Protein AF-A0A7Z2XA46-F1 (afdb_monomer_lite)

pLDDT: mean 81.13, std 13.84, range [43.25, 96.0]

Sequence (66 aa):
MKDEYDFSNAKRGPIASNKGKTRITIMLDDAVITSAREQAESAGTGCQTVINNFLRQALLSPDAGV

Radius of gyration: 17.75 Å; chains: 1; bounding box: 24×59×26 Å

Structure (mmCIF, N/CA/C/O backbone):
data_AF-A0A7Z2XA46-F1
#
_entry.id   AF-A0A7Z2XA46-F1
#
loop_
_atom_site.group_PDB
_atom_site.id
_atom_site.type_symbol
_atom_site.label_atom_id
_atom_site.label_alt_id
_atom_site.label_comp_id
_atom_site.label_asym_id
_atom_site.label_entity_id
_atom_site.label_seq_id
_atom_site.pdbx_PDB_ins_code
_atom_site.Cartn_x
_atom_site.Cartn_y
_atom_site.Cartn_z
_atom_site.occupancy
_atom_site.B_iso_or_equiv
_atom_site.auth_seq_id
_atom_site.auth_comp_id
_atom_site.auth_asym_id
_atom_site.auth_atom_id
_atom_site.pdbx_PDB_model_num
ATOM 1 N N . MET A 1 1 ? 1.504 29.662 -7.084 1.00 60.94 1 MET A N 1
ATOM 2 C CA . MET A 1 1 ? 1.642 29.005 -5.762 1.00 60.94 1 MET A CA 1
ATOM 3 C C . MET A 1 1 ? 2.359 29.977 -4.839 1.00 60.94 1 MET A C 1
ATOM 5 O O . MET A 1 1 ? 3.080 30.811 -5.365 1.00 60.94 1 MET A O 1
ATOM 9 N N . LYS A 1 2 ? 2.109 29.951 -3.523 1.00 66.31 2 LYS A N 1
ATOM 10 C CA . LYS A 1 2 ? 2.871 30.782 -2.577 1.00 66.31 2 LYS A CA 1
ATOM 11 C C . LYS A 1 2 ? 4.191 30.097 -2.244 1.00 66.31 2 LYS A C 1
ATOM 13 O O . LYS A 1 2 ? 4.198 28.879 -2.087 1.00 66.31 2 LYS A O 1
ATOM 18 N N . ASP A 1 3 ? 5.240 30.897 -2.111 1.00 72.12 3 ASP A N 1
ATOM 19 C CA . ASP A 1 3 ? 6.593 30.417 -1.822 1.00 72.12 3 ASP A CA 1
ATOM 20 C C . ASP A 1 3 ? 6.729 29.881 -0.392 1.00 72.12 3 ASP A C 1
ATOM 22 O O . ASP A 1 3 ? 7.547 29.003 -0.139 1.00 72.12 3 ASP A O 1
ATOM 26 N N . GLU A 1 4 ? 5.878 30.340 0.533 1.00 62.03 4 GLU A N 1
ATOM 27 C CA . GLU A 1 4 ? 5.903 29.878 1.916 1.00 62.03 4 GLU A CA 1
ATOM 28 C C . GLU A 1 4 ? 4.500 29.847 2.534 1.00 62.03 4 GLU A C 1
ATOM 30 O O . GLU A 1 4 ? 3.663 30.730 2.309 1.00 62.03 4 GLU A O 1
ATOM 35 N N . TYR A 1 5 ? 4.236 28.792 3.302 1.00 71.06 5 TYR A N 1
ATOM 36 C CA . TYR A 1 5 ? 3.009 28.611 4.068 1.00 71.06 5 TYR A CA 1
ATOM 37 C C . TYR A 1 5 ? 3.360 28.510 5.551 1.00 71.06 5 TYR A C 1
ATOM 39 O O . TYR A 1 5 ? 4.096 27.615 5.963 1.00 71.06 5 TYR A O 1
ATOM 47 N N . ASP A 1 6 ? 2.799 29.415 6.351 1.00 75.75 6 ASP A N 1
ATOM 48 C CA . ASP A 1 6 ? 2.911 29.376 7.805 1.00 75.75 6 ASP A CA 1
ATOM 49 C C . ASP A 1 6 ? 1.927 28.347 8.386 1.00 75.75 6 ASP A C 1
ATOM 51 O O . ASP A 1 6 ? 0.705 28.519 8.344 1.00 75.75 6 ASP A O 1
ATOM 55 N N . PHE A 1 7 ? 2.476 27.262 8.931 1.00 76.50 7 PHE A N 1
ATOM 56 C CA . PHE A 1 7 ? 1.732 26.187 9.589 1.00 76.50 7 PHE A CA 1
ATOM 57 C C . PHE A 1 7 ? 1.821 26.249 11.121 1.00 76.50 7 PHE A C 1
ATOM 59 O O . PHE A 1 7 ? 1.422 25.295 11.789 1.00 76.50 7 PHE A O 1
ATOM 66 N N . SER A 1 8 ? 2.289 27.358 11.702 1.00 80.25 8 SER A N 1
ATOM 67 C CA . SER A 1 8 ? 2.482 27.499 13.156 1.00 80.25 8 SER A CA 1
ATOM 68 C C . SER A 1 8 ? 1.190 27.310 13.965 1.00 80.25 8 SER A C 1
ATOM 70 O O . SER A 1 8 ? 1.233 26.880 15.113 1.00 80.25 8 SER A O 1
ATOM 72 N N . ASN A 1 9 ? 0.028 27.567 13.354 1.00 75.69 9 ASN A N 1
ATOM 73 C CA . ASN A 1 9 ? -1.297 27.371 13.956 1.00 75.69 9 ASN A CA 1
ATOM 74 C C . ASN A 1 9 ? -2.073 26.178 13.366 1.00 75.69 9 ASN A C 1
ATOM 76 O O . ASN A 1 9 ? -3.258 25.993 13.657 1.00 75.69 9 ASN A O 1
ATOM 80 N N . ALA A 1 10 ? -1.439 25.363 12.519 1.00 72.81 10 ALA A N 1
ATOM 81 C CA . ALA A 1 10 ? -2.099 24.225 11.899 1.00 72.81 10 ALA A CA 1
ATOM 82 C C . ALA A 1 10 ? -2.321 23.106 12.931 1.00 72.81 10 ALA A C 1
ATOM 84 O O . ALA A 1 10 ? -1.381 22.504 13.449 1.00 72.81 10 ALA A O 1
ATOM 85 N N . LYS A 1 11 ? -3.586 22.781 13.217 1.00 69.88 11 LYS A N 1
ATOM 86 C CA . LYS A 1 11 ? -3.940 21.593 14.005 1.00 69.88 11 LYS A CA 1
ATOM 87 C C . LYS A 1 11 ? -3.919 20.363 13.102 1.00 69.88 11 LYS A C 1
ATOM 89 O O . LYS A 1 11 ? -4.635 20.317 12.103 1.00 69.88 11 LYS A O 1
ATOM 94 N N . ARG A 1 12 ? -3.135 19.342 13.471 1.00 67.62 12 ARG A N 1
ATOM 95 C CA . ARG A 1 12 ? -3.216 18.020 12.833 1.00 67.62 12 ARG A CA 1
ATOM 96 C C . ARG A 1 12 ? -4.634 17.482 13.031 1.00 67.62 12 ARG A C 1
ATOM 98 O O . ARG A 1 12 ? -5.057 17.269 14.165 1.00 67.62 12 ARG A O 1
ATOM 105 N N . GLY A 1 13 ? -5.362 17.298 11.931 1.00 70.38 13 GLY A N 1
ATOM 106 C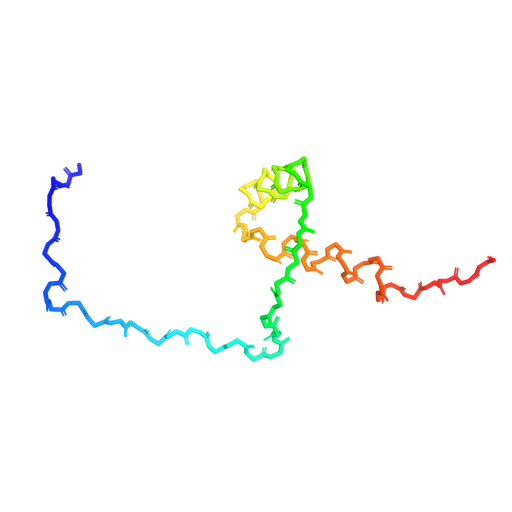 CA . GLY A 1 13 ? -6.643 16.598 11.947 1.00 70.38 13 GLY A CA 1
ATOM 107 C C . GLY A 1 13 ? -6.484 15.169 12.485 1.00 70.38 13 GLY A C 1
ATOM 108 O O . GLY A 1 13 ? -5.361 14.657 12.545 1.00 70.38 13 GLY A O 1
ATOM 109 N N . PRO A 1 14 ? -7.584 14.514 12.895 1.00 58.53 14 PRO A N 1
ATOM 110 C CA . PRO A 1 14 ? -7.535 13.144 13.384 1.00 58.53 14 PRO A CA 1
ATOM 111 C C . PRO A 1 14 ? -6.859 12.246 12.343 1.00 58.53 14 PRO A C 1
ATOM 113 O O . PRO A 1 14 ? -7.314 12.139 11.205 1.00 58.53 14 PRO A O 1
ATOM 116 N N . ILE A 1 15 ? -5.756 11.607 12.736 1.00 60.62 15 ILE A N 1
ATOM 117 C CA . ILE A 1 15 ? -5.135 10.556 11.931 1.00 60.62 15 ILE A CA 1
ATOM 118 C C . ILE A 1 15 ? -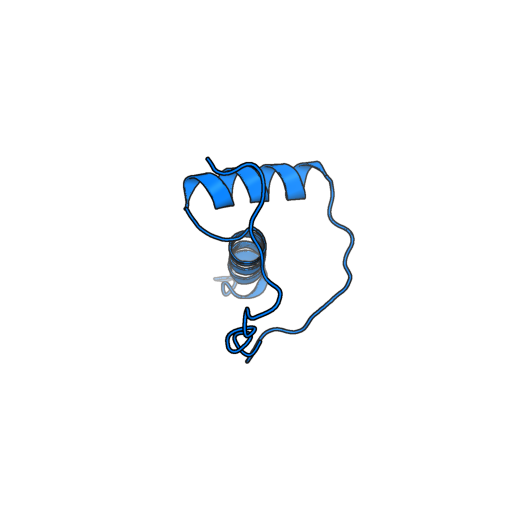6.164 9.430 11.855 1.00 60.62 15 ILE A C 1
ATOM 120 O O . ILE A 1 15 ? -6.582 8.910 12.892 1.00 60.62 15 ILE A O 1
ATOM 124 N N . ALA A 1 16 ? -6.605 9.087 10.642 1.00 60.69 16 ALA A N 1
ATOM 125 C CA . ALA A 1 16 ? -7.534 7.985 10.435 1.00 60.69 16 ALA A CA 1
ATOM 126 C C . ALA A 1 16 ? -6.996 6.738 11.150 1.00 60.69 16 ALA A C 1
ATOM 128 O O . ALA A 1 16 ? -5.875 6.293 10.893 1.00 60.69 16 ALA A O 1
ATOM 129 N N . SER A 1 17 ? -7.779 6.212 12.095 1.00 58.66 17 SER A N 1
ATOM 130 C CA . SER A 1 17 ? -7.375 5.041 12.867 1.00 58.66 17 SER A CA 1
ATOM 131 C C . SER A 1 17 ? -7.157 3.866 11.919 1.00 58.66 17 SER A C 1
ATOM 133 O O . SER A 1 17 ? -8.002 3.573 11.072 1.00 58.66 17 SER A O 1
ATOM 135 N N . ASN A 1 18 ? -6.031 3.171 12.066 1.00 63.94 18 ASN A N 1
ATOM 136 C CA . ASN A 1 18 ? -5.627 2.058 11.206 1.00 63.94 18 ASN A CA 1
ATOM 137 C C . ASN A 1 18 ? -6.417 0.764 11.513 1.00 63.94 18 ASN A C 1
ATOM 139 O O . ASN A 1 18 ? -5.865 -0.334 11.466 1.00 63.94 18 ASN A O 1
ATOM 143 N N . LYS A 1 19 ? -7.695 0.879 11.902 1.00 71.00 19 LYS A N 1
ATOM 144 C CA . LYS A 1 19 ? -8.538 -0.228 12.370 1.00 71.00 19 LYS A CA 1
ATOM 145 C C . LYS A 1 19 ? -8.563 -1.341 11.312 1.00 71.00 19 LYS A C 1
ATOM 147 O O . LYS A 1 19 ? -9.012 -1.122 10.192 1.00 71.00 19 LYS A O 1
ATOM 152 N N . GLY A 1 20 ? -8.058 -2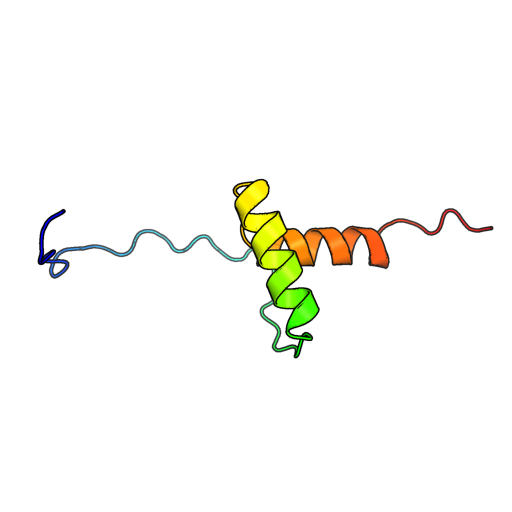.524 11.669 1.00 77.50 20 GLY A N 1
ATOM 153 C CA . GLY A 1 20 ? -7.975 -3.687 10.772 1.00 77.50 20 GLY A CA 1
ATOM 154 C C . GLY A 1 20 ? -6.731 -3.750 9.872 1.00 77.50 20 GLY A C 1
ATOM 155 O O . GLY A 1 20 ? -6.690 -4.578 8.966 1.00 77.50 20 GLY A O 1
ATOM 156 N N . LYS A 1 21 ? -5.722 -2.899 10.096 1.00 81.31 21 LYS A N 1
ATOM 157 C CA . LYS A 1 21 ? -4.448 -2.908 9.364 1.00 81.31 21 LYS A CA 1
ATOM 158 C C . LYS A 1 21 ? -3.274 -2.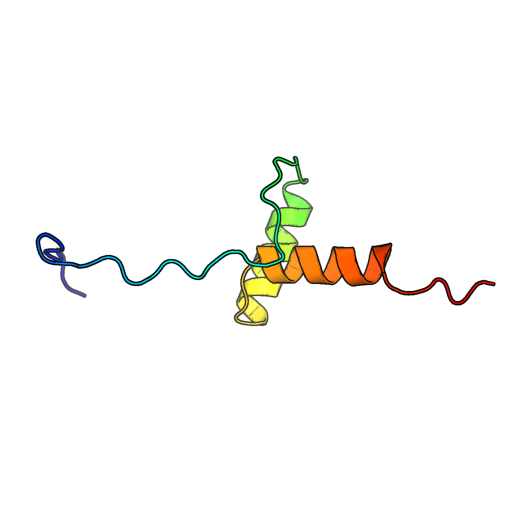991 10.342 1.00 81.31 21 LYS A C 1
ATOM 160 O O . LYS A 1 21 ? -3.123 -2.149 11.226 1.00 81.31 21 LYS A O 1
ATOM 165 N N . THR A 1 22 ? -2.402 -3.971 10.139 1.00 85.44 22 THR A N 1
ATOM 166 C CA . THR A 1 22 ? -1.170 -4.141 10.922 1.00 85.44 22 THR A CA 1
ATOM 167 C C . THR A 1 22 ? 0.000 -3.527 10.162 1.00 85.44 22 THR A C 1
ATOM 169 O O . THR A 1 22 ? 0.173 -3.791 8.973 1.00 85.44 22 THR A O 1
ATOM 172 N N . ARG A 1 23 ? 0.806 -2.689 10.825 1.00 86.88 23 ARG A N 1
ATOM 173 C CA . ARG A 1 23 ? 2.057 -2.187 10.241 1.00 86.88 23 ARG A CA 1
ATOM 174 C C . ARG A 1 23 ? 3.088 -3.309 10.286 1.00 86.88 23 ARG A C 1
ATOM 176 O O . ARG A 1 23 ? 3.427 -3.774 11.368 1.00 86.88 23 ARG A O 1
ATOM 183 N N . ILE A 1 24 ? 3.589 -3.700 9.123 1.00 86.06 24 ILE A N 1
ATOM 184 C CA . ILE A 1 24 ? 4.672 -4.672 8.982 1.00 86.06 24 ILE A CA 1
ATOM 185 C C . ILE A 1 24 ? 5.831 -4.031 8.222 1.00 86.06 24 ILE A C 1
ATOM 187 O O . ILE A 1 24 ? 5.620 -3.113 7.427 1.00 86.06 24 ILE A O 1
ATOM 191 N N . THR A 1 25 ? 7.041 -4.518 8.471 1.00 92.19 25 THR A N 1
ATOM 192 C CA . THR A 1 25 ? 8.221 -4.184 7.671 1.00 92.19 25 THR A CA 1
ATOM 193 C C . THR A 1 25 ? 8.492 -5.363 6.751 1.00 92.19 25 THR A C 1
ATOM 195 O O . THR A 1 25 ? 8.771 -6.457 7.234 1.00 92.19 25 THR A O 1
ATOM 198 N N . ILE A 1 26 ? 8.382 -5.148 5.443 1.00 89.75 26 ILE A N 1
ATOM 199 C CA . ILE A 1 26 ? 8.698 -6.137 4.409 1.00 89.75 26 ILE A CA 1
ATOM 200 C C . ILE A 1 26 ? 9.556 -5.469 3.339 1.00 89.75 26 ILE A C 1
ATOM 202 O O . ILE A 1 26 ? 9.400 -4.274 3.082 1.00 89.75 26 ILE A O 1
ATOM 206 N N . MET A 1 27 ? 10.454 -6.234 2.728 1.00 92.56 27 MET A N 1
ATOM 207 C CA . MET A 1 27 ? 11.155 -5.807 1.521 1.00 92.56 27 MET A CA 1
ATOM 208 C C . MET A 1 27 ? 10.327 -6.241 0.312 1.00 92.56 27 MET A C 1
ATOM 210 O O . MET A 1 27 ? 9.820 -7.360 0.282 1.00 92.56 27 MET A O 1
ATOM 214 N N . LEU A 1 28 ? 10.161 -5.339 -0.648 1.00 93.00 28 LEU A N 1
ATOM 215 C CA . LEU A 1 28 ? 9.515 -5.597 -1.931 1.00 93.00 28 LEU A CA 1
ATOM 216 C C . LEU A 1 28 ? 10.491 -5.183 -3.025 1.00 93.00 28 LEU A C 1
ATOM 218 O O . LEU A 1 28 ? 11.221 -4.208 -2.842 1.00 93.00 28 LEU A O 1
ATOM 222 N N . ASP A 1 29 ? 10.477 -5.894 -4.146 1.00 96.00 29 ASP A N 1
ATOM 223 C CA . ASP A 1 29 ? 11.308 -5.539 -5.291 1.00 96.00 29 ASP A CA 1
ATOM 224 C C . ASP A 1 29 ? 10.914 -4.167 -5.852 1.00 96.00 29 ASP A C 1
ATOM 226 O O . ASP A 1 29 ? 9.729 -3.816 -5.921 1.00 96.00 29 ASP A O 1
ATOM 230 N N . ASP A 1 30 ? 11.901 -3.410 -6.330 1.00 95.88 30 ASP A N 1
ATOM 231 C CA . ASP A 1 30 ? 11.684 -2.073 -6.897 1.00 95.88 30 ASP A CA 1
ATOM 232 C C . ASP A 1 30 ? 10.702 -2.092 -8.078 1.00 95.88 30 ASP A C 1
ATOM 234 O O . ASP A 1 30 ? 9.887 -1.178 -8.236 1.00 95.88 30 ASP A O 1
ATOM 238 N N . ALA A 1 31 ? 10.718 -3.168 -8.871 1.00 95.50 31 ALA A N 1
ATOM 239 C CA . ALA A 1 31 ? 9.783 -3.373 -9.975 1.00 95.50 31 ALA A CA 1
ATOM 240 C C . ALA A 1 31 ? 8.327 -3.484 -9.488 1.00 95.50 31 ALA A C 1
ATOM 242 O O . ALA A 1 31 ? 7.417 -2.917 -10.100 1.00 95.50 31 ALA A O 1
ATOM 243 N N . VAL A 1 32 ? 8.101 -4.159 -8.355 1.00 93.56 32 VAL A N 1
ATOM 244 C CA . VAL A 1 32 ? 6.774 -4.301 -7.739 1.00 93.56 32 VAL A CA 1
ATOM 245 C C . VAL A 1 32 ? 6.306 -2.960 -7.181 1.00 93.56 32 VAL A C 1
ATOM 247 O O . VAL A 1 32 ? 5.159 -2.572 -7.399 1.00 93.56 32 VAL A O 1
ATOM 250 N N . ILE A 1 33 ? 7.190 -2.218 -6.505 1.00 93.62 33 ILE A N 1
ATOM 251 C CA . ILE A 1 33 ? 6.869 -0.892 -5.956 1.00 93.62 33 ILE A CA 1
ATOM 252 C C . IL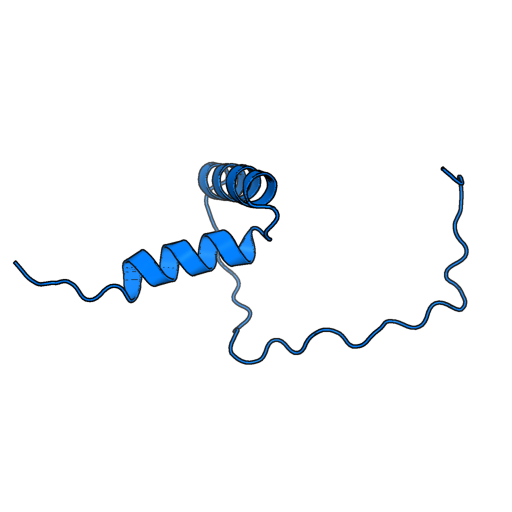E A 1 33 ? 6.510 0.085 -7.080 1.00 93.62 33 ILE A C 1
ATOM 254 O O . ILE A 1 33 ? 5.521 0.809 -6.964 1.00 93.62 33 ILE A O 1
ATOM 258 N N . THR A 1 34 ? 7.288 0.089 -8.163 1.00 95.56 34 THR A N 1
ATOM 259 C CA . THR A 1 34 ? 7.059 0.952 -9.331 1.00 95.56 34 THR A CA 1
ATOM 260 C C . THR A 1 34 ? 5.717 0.637 -9.983 1.00 95.56 34 THR A C 1
ATOM 262 O O . THR A 1 34 ? 4.868 1.519 -10.097 1.00 95.56 34 THR A O 1
ATOM 265 N N . SER A 1 35 ? 5.457 -0.639 -10.272 1.00 94.12 35 SER A N 1
ATOM 266 C CA . SER A 1 35 ? 4.192 -1.074 -10.881 1.00 94.12 35 SER A CA 1
ATOM 267 C C . SER A 1 35 ? 2.979 -0.763 -9.995 1.00 94.12 35 SER A C 1
ATOM 269 O O . SER A 1 35 ? 1.916 -0.376 -10.481 1.00 94.12 35 SER A O 1
ATOM 271 N N . ALA A 1 36 ? 3.121 -0.914 -8.673 1.00 93.12 36 ALA A N 1
ATOM 272 C CA . ALA A 1 36 ? 2.063 -0.586 -7.723 1.00 93.12 36 ALA A CA 1
ATOM 273 C C . ALA A 1 36 ? 1.805 0.927 -7.630 1.00 93.12 36 ALA A C 1
ATOM 275 O O . ALA A 1 36 ? 0.673 1.329 -7.363 1.00 93.12 36 ALA A O 1
ATOM 276 N N . ARG A 1 37 ? 2.829 1.768 -7.834 1.00 93.38 37 ARG A N 1
ATOM 277 C CA . ARG A 1 37 ? 2.689 3.232 -7.894 1.00 93.38 37 ARG A CA 1
ATOM 278 C C . ARG A 1 37 ? 1.930 3.675 -9.132 1.00 93.38 37 ARG A C 1
ATOM 280 O O . ARG A 1 37 ? 0.941 4.381 -8.983 1.00 93.38 37 ARG A O 1
ATOM 287 N N . GLU A 1 38 ? 2.312 3.188 -10.304 1.00 94.81 38 GLU A N 1
ATOM 288 C CA . GLU A 1 38 ? 1.644 3.526 -11.568 1.00 94.81 38 GLU A CA 1
ATOM 289 C C . GLU A 1 38 ? 0.154 3.146 -11.544 1.00 94.81 38 GLU A C 1
ATOM 291 O O . GLU A 1 38 ? -0.716 3.948 -11.890 1.00 94.81 38 GLU A O 1
ATOM 296 N N . GLN A 1 39 ? -0.168 1.947 -11.043 1.00 92.81 39 GLN A N 1
ATOM 297 C CA . GLN A 1 39 ? -1.559 1.513 -10.877 1.00 92.81 39 GLN A CA 1
ATOM 298 C C . GLN A 1 39 ? -2.322 2.354 -9.848 1.00 92.81 39 GLN A C 1
ATOM 300 O O . GLN A 1 39 ? -3.499 2.656 -10.044 1.00 92.81 39 GLN A O 1
ATOM 305 N N . ALA A 1 40 ? -1.671 2.736 -8.749 1.00 93.06 40 ALA A N 1
ATOM 306 C CA . ALA A 1 40 ? -2.285 3.565 -7.719 1.00 93.06 40 ALA A CA 1
ATOM 307 C C . ALA A 1 40 ? -2.620 4.966 -8.253 1.00 93.06 40 ALA A C 1
ATOM 309 O O . ALA A 1 40 ? -3.733 5.443 -8.030 1.00 93.06 40 ALA A O 1
ATOM 310 N N . GLU A 1 41 ? -1.702 5.578 -9.004 1.00 92.75 41 GLU A N 1
ATOM 311 C CA . GLU A 1 41 ? -1.897 6.874 -9.659 1.00 92.75 41 GLU A CA 1
ATOM 312 C C . GLU A 1 41 ? -3.039 6.824 -10.676 1.00 92.75 41 GLU A C 1
ATOM 314 O O . GLU A 1 41 ? -3.942 7.660 -10.623 1.00 92.75 41 GLU A O 1
ATOM 319 N N . SER A 1 42 ? -3.062 5.801 -11.536 1.00 90.62 42 SER A N 1
ATOM 320 C CA . SER A 1 42 ? -4.134 5.610 -12.521 1.00 90.62 42 SER A CA 1
ATOM 321 C C . SER A 1 42 ? -5.508 5.411 -11.869 1.00 90.62 42 SER A C 1
ATOM 323 O O . SER A 1 42 ? -6.506 5.948 -12.349 1.00 90.62 42 SER A O 1
ATOM 325 N N . ALA A 1 43 ? -5.569 4.682 -10.752 1.00 87.62 43 ALA A N 1
ATOM 326 C CA . ALA A 1 43 ? -6.810 4.413 -10.028 1.00 87.62 43 ALA A CA 1
ATOM 327 C C . ALA A 1 43 ? -7.216 5.528 -9.043 1.00 87.62 43 ALA A C 1
ATOM 329 O O . ALA A 1 43 ? -8.284 5.438 -8.435 1.00 87.62 43 ALA A O 1
ATOM 330 N N . GLY A 1 44 ? -6.370 6.541 -8.819 1.00 89.62 44 GLY A N 1
ATOM 331 C CA . GLY A 1 44 ? -6.586 7.555 -7.780 1.00 89.62 44 GLY A CA 1
ATOM 332 C C . GLY A 1 44 ? -6.601 6.979 -6.357 1.00 89.62 44 GLY A C 1
ATOM 333 O O . GLY A 1 44 ? -7.289 7.496 -5.477 1.00 89.62 44 GLY A O 1
ATOM 334 N N . THR A 1 45 ? -5.876 5.883 -6.120 1.00 90.94 45 THR A N 1
ATOM 335 C CA . THR A 1 45 ? -5.781 5.213 -4.813 1.00 90.94 45 THR A CA 1
ATOM 336 C C . THR A 1 45 ? -4.350 5.260 -4.272 1.00 90.94 45 THR A C 1
ATOM 338 O O . THR A 1 45 ? -3.437 5.745 -4.926 1.00 90.94 45 THR A O 1
ATOM 341 N N . GLY A 1 46 ? -4.125 4.792 -3.040 1.00 88.88 46 GLY A N 1
ATOM 342 C CA . GLY A 1 46 ? -2.773 4.680 -2.482 1.00 88.88 46 GLY A CA 1
ATOM 343 C C . GLY A 1 46 ? -2.104 3.349 -2.838 1.00 88.88 46 GLY A C 1
ATOM 344 O O . GLY A 1 46 ? -2.774 2.317 -2.869 1.00 88.88 46 GLY A O 1
ATOM 345 N N . CYS A 1 47 ? -0.774 3.326 -2.983 1.00 90.69 47 CYS A N 1
ATOM 346 C CA . CYS A 1 47 ? -0.016 2.093 -3.268 1.00 90.69 47 CYS A CA 1
ATOM 347 C C . CYS A 1 47 ? -0.291 0.973 -2.257 1.00 90.69 47 CYS A C 1
ATOM 349 O O . CYS A 1 47 ? -0.410 -0.190 -2.628 1.00 90.69 47 CYS A O 1
ATOM 351 N N . GLN A 1 48 ? -0.455 1.319 -0.974 1.00 89.00 48 GLN A N 1
ATOM 352 C CA . GLN A 1 48 ? -0.815 0.353 0.067 1.00 89.00 48 GLN A CA 1
ATOM 353 C C . GLN A 1 48 ? -2.151 -0.349 -0.239 1.00 89.00 48 GLN A C 1
ATOM 355 O O . GLN A 1 48 ? -2.313 -1.526 0.078 1.00 89.00 48 GLN A O 1
ATOM 360 N N . THR A 1 49 ? -3.119 0.359 -0.825 1.00 91.31 49 THR A N 1
ATOM 361 C CA . THR A 1 49 ? -4.422 -0.205 -1.203 1.00 91.31 49 THR A CA 1
ATOM 362 C C . THR A 1 49 ? -4.268 -1.189 -2.356 1.00 91.31 49 THR A C 1
ATOM 364 O O . THR A 1 49 ? -4.796 -2.292 -2.261 1.00 91.31 49 THR A O 1
ATOM 367 N N . VAL A 1 50 ? -3.495 -0.831 -3.388 1.00 93.75 50 VAL A N 1
ATOM 368 C CA . VAL A 1 50 ? -3.202 -1.713 -4.531 1.00 93.75 50 VAL A CA 1
ATOM 369 C C . VAL A 1 50 ? -2.530 -3.003 -4.062 1.00 93.75 50 VAL A C 1
ATOM 371 O O . VAL A 1 50 ? -3.040 -4.091 -4.321 1.00 93.75 50 VAL A O 1
ATOM 374 N N . ILE A 1 51 ? -1.448 -2.885 -3.285 1.00 92.94 51 ILE A N 1
ATOM 375 C CA . ILE A 1 51 ? -0.700 -4.040 -2.767 1.00 92.94 51 ILE A CA 1
ATOM 376 C C . ILE A 1 51 ? -1.602 -4.927 -1.901 1.00 92.94 51 ILE A C 1
ATOM 378 O O . ILE A 1 51 ? -1.638 -6.141 -2.085 1.00 92.94 51 ILE A O 1
ATOM 382 N N . ASN A 1 52 ? -2.374 -4.342 -0.980 1.00 91.19 52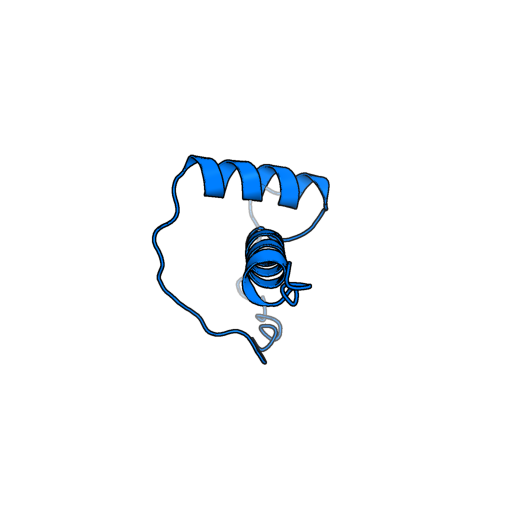 ASN A N 1
ATOM 383 C CA . ASN A 1 52 ? -3.276 -5.126 -0.136 1.00 91.19 52 ASN A CA 1
ATOM 384 C C . ASN A 1 52 ? -4.371 -5.826 -0.942 1.00 91.19 52 ASN A C 1
ATOM 386 O O . ASN A 1 52 ? -4.712 -6.956 -0.616 1.00 91.19 52 ASN A O 1
ATOM 390 N N . ASN A 1 53 ? -4.940 -5.182 -1.959 1.00 90.94 53 ASN A N 1
ATOM 391 C CA . ASN A 1 53 ? -5.959 -5.809 -2.796 1.00 90.94 53 ASN A CA 1
ATOM 392 C C . ASN A 1 53 ? -5.383 -6.993 -3.572 1.00 90.94 53 ASN A C 1
ATOM 394 O O . ASN A 1 53 ? -6.012 -8.047 -3.597 1.00 90.94 53 ASN A O 1
ATOM 398 N N . PHE A 1 54 ? -4.175 -6.851 -4.120 1.00 91.00 54 PHE A N 1
ATOM 399 C CA . PHE A 1 54 ? -3.488 -7.946 -4.797 1.00 91.00 54 PHE A CA 1
ATOM 400 C C . PHE A 1 54 ? -3.218 -9.118 -3.845 1.00 91.00 54 PHE A C 1
ATOM 402 O O . PHE A 1 54 ? -3.587 -10.251 -4.138 1.00 91.00 54 PHE A O 1
ATOM 409 N N . LEU A 1 55 ? -2.677 -8.847 -2.651 1.00 91.19 55 LEU A N 1
ATOM 410 C CA . LEU A 1 55 ? -2.456 -9.877 -1.629 1.00 91.19 55 LEU A CA 1
ATOM 411 C C . LEU A 1 55 ? -3.763 -10.538 -1.175 1.00 91.19 55 LEU A C 1
ATOM 413 O O . LEU A 1 55 ? -3.793 -11.742 -0.950 1.00 91.19 55 LEU A O 1
ATOM 417 N N . ARG A 1 56 ? -4.862 -9.782 -1.064 1.00 90.69 56 ARG A N 1
ATOM 418 C CA . ARG A 1 56 ? -6.185 -10.346 -0.758 1.00 90.69 56 ARG A CA 1
ATOM 419 C C . ARG A 1 56 ? -6.670 -11.262 -1.873 1.00 90.69 56 ARG A C 1
ATOM 421 O O . ARG A 1 56 ? -7.162 -12.336 -1.572 1.00 90.69 56 ARG A O 1
ATOM 428 N N . GLN A 1 57 ? -6.525 -10.869 -3.134 1.00 90.38 57 GLN A N 1
ATOM 429 C CA . GLN A 1 57 ? -6.906 -11.723 -4.258 1.00 90.38 57 GLN A CA 1
ATOM 430 C C . GLN A 1 57 ? -6.040 -12.984 -4.325 1.00 90.38 57 GLN A C 1
ATOM 432 O O . GLN A 1 57 ? -6.570 -14.052 -4.593 1.00 90.38 57 GLN A O 1
ATOM 437 N N . ALA A 1 58 ? -4.744 -12.890 -4.034 1.00 90.31 58 ALA A N 1
ATOM 438 C CA . ALA A 1 58 ? -3.842 -14.038 -4.080 1.00 90.31 58 ALA A CA 1
ATOM 439 C C . ALA A 1 58 ? -4.011 -15.005 -2.893 1.00 90.31 58 ALA A C 1
ATOM 441 O O . ALA A 1 58 ? -3.855 -16.205 -3.065 1.00 90.31 58 ALA A O 1
ATOM 442 N N . LEU A 1 59 ? -4.297 -14.492 -1.690 1.00 89.88 59 LEU A N 1
ATOM 443 C CA . LEU A 1 59 ? -4.302 -15.286 -0.450 1.00 89.88 59 LEU A CA 1
ATOM 444 C C . LEU A 1 59 ? -5.703 -15.588 0.095 1.00 89.88 59 LEU A C 1
ATOM 446 O O . LEU A 1 59 ? -5.855 -16.481 0.923 1.00 89.88 59 LEU A O 1
ATOM 450 N N . LEU A 1 60 ? -6.706 -14.792 -0.283 1.00 85.31 60 LEU A N 1
ATOM 451 C CA . LEU A 1 60 ? -8.084 -14.897 0.212 1.00 85.31 60 LEU A CA 1
ATOM 452 C C . LEU A 1 60 ? -9.101 -15.141 -0.903 1.00 85.31 60 LEU A C 1
ATOM 454 O O . LEU A 1 60 ? -10.283 -15.295 -0.586 1.00 85.31 60 LEU A O 1
ATOM 458 N N . SER A 1 61 ? -8.695 -15.177 -2.179 1.00 68.38 61 SER A N 1
ATOM 459 C CA . SER A 1 61 ? -9.548 -15.863 -3.147 1.00 68.38 61 SER A CA 1
ATOM 460 C C . SER A 1 61 ? -9.574 -17.322 -2.720 1.00 68.38 61 SER A C 1
ATOM 462 O O . SER A 1 61 ? -8.503 -17.901 -2.535 1.00 68.38 61 SER A O 1
ATOM 464 N N . PRO A 1 62 ? -10.756 -17.915 -2.503 1.00 59.75 62 PRO A N 1
ATOM 465 C CA . PRO A 1 62 ? -10.812 -19.347 -2.334 1.00 59.75 62 PRO A CA 1
ATOM 466 C C . PRO A 1 62 ? -10.224 -19.929 -3.614 1.00 59.75 62 PRO A C 1
ATOM 468 O O . PRO A 1 62 ? -10.704 -19.611 -4.705 1.00 59.75 62 PRO A O 1
ATOM 471 N N . ASP A 1 63 ? -9.188 -20.752 -3.490 1.00 55.72 63 ASP A N 1
ATOM 472 C CA . ASP A 1 63 ? -8.968 -21.814 -4.454 1.00 55.72 63 ASP A CA 1
ATOM 473 C C . ASP A 1 63 ? -10.334 -22.481 -4.660 1.00 55.72 63 ASP A C 1
ATOM 475 O O . ASP A 1 63 ? -10.820 -23.244 -3.820 1.00 55.72 63 ASP A O 1
ATOM 479 N N . ALA A 1 64 ? -11.010 -22.139 -5.757 1.00 53.12 64 ALA A N 1
ATOM 480 C CA . ALA A 1 64 ? -11.952 -23.048 -6.367 1.00 53.12 64 ALA A CA 1
ATOM 481 C C . ALA A 1 64 ? -11.072 -24.201 -6.835 1.00 53.12 64 ALA A C 1
ATOM 483 O O . ALA A 1 64 ? -10.495 -24.147 -7.918 1.00 53.12 64 ALA A O 1
ATOM 484 N N . GLY A 1 65 ? -10.865 -25.150 -5.920 1.00 54.62 65 GLY A N 1
ATOM 485 C CA . GLY A 1 65 ? -9.985 -26.280 -6.122 1.00 54.62 65 GLY A CA 1
ATOM 486 C C . GLY A 1 65 ? -10.301 -26.971 -7.438 1.00 54.62 65 GLY A C 1
ATOM 487 O O . GLY A 1 65 ? -11.465 -27.236 -7.751 1.00 54.62 65 GLY A O 1
ATOM 488 N N . VAL A 1 66 ? -9.239 -27.263 -8.175 1.00 43.25 66 VAL A N 1
ATOM 489 C CA . VAL A 1 66 ? -9.185 -28.285 -9.216 1.00 43.25 66 VAL A CA 1
ATOM 490 C C . VAL A 1 66 ? -7.923 -29.099 -9.007 1.00 43.25 66 VAL A C 1
ATOM 492 O O . VAL A 1 66 ? -6.850 -28.482 -8.831 1.00 43.25 66 VAL A O 1
#

Foldseek 3Di:
DDPDDDCVVPDDDDDPPCVPDDDDDDDDDPVLQVVLVVVCVVVVHDSVVSVVVVVCCVPVPPPPDD

Secondary structure (DSSP, 8-state):
--S----TTPPPPPPPP-TT---------HHHHHHHHHHHHHHTS-HHHHHHHHHHHHHHS-----